Protein AF-A0AA88L165-F1 (afdb_monomer_lite)

Foldseek 3Di:
DPVVVVVVVVVVVVVVVVVVVVVVVVVVVCVVCVVVVVLVPDDPVSNVVVDDDDDDPDDVPVVVVVVVLVVVLVVLVVVLVCLVVPDDDPCVCLCVVCVPCPPVSVCCCVVPVCCVRCVVSVVSVVVSVVSVVVD

Radius of gyration: 25.11 Å; chains: 1; bounding box: 68×36×58 Å

Sequence (135 aa):
MCGTYLFILFLYREKITHNRYVDRRVKSKYESAKDGIELLSLPEEQLAKRLPTESSSLSPAAFQELMSVVREVQREREVLEKEFVSKTVDVKAVFTADEGNIDGILDLVYSKILDQAYGPLQARALENLAKQAKQ

Structure (mmCIF, N/CA/C/O backbone):
data_AF-A0AA88L165-F1
#
_entry.id   AF-A0AA88L165-F1
#
loop_
_atom_site.group_PDB
_atom_site.id
_atom_site.type_symbol
_atom_site.label_atom_id
_atom_site.label_alt_id
_atom_site.label_comp_id
_atom_site.label_asym_id
_atom_site.label_entity_id
_atom_site.label_seq_id
_atom_site.pdbx_PDB_ins_code
_atom_site.Cartn_x
_atom_site.Cartn_y
_atom_site.Cartn_z
_atom_site.occupancy
_atom_site.B_iso_or_equiv
_atom_site.auth_seq_id
_atom_site.auth_comp_id
_atom_site.auth_asym_id
_atom_site.auth_atom_id
_atom_site.pdbx_PDB_model_num
ATOM 1 N N . MET A 1 1 ? 36.690 25.150 -6.004 1.00 54.06 1 MET A N 1
ATOM 2 C CA . MET A 1 1 ? 35.983 24.035 -5.333 1.00 54.06 1 MET A CA 1
ATOM 3 C C . MET A 1 1 ? 34.826 24.553 -4.459 1.00 54.06 1 MET A C 1
ATOM 5 O O . MET A 1 1 ? 34.866 24.377 -3.253 1.00 54.06 1 MET A O 1
ATOM 9 N N . CYS A 1 2 ? 33.811 25.225 -5.030 1.00 60.91 2 CYS A N 1
ATOM 10 C CA . CYS A 1 2 ? 32.752 25.886 -4.230 1.00 60.91 2 CYS A CA 1
ATOM 11 C C . CYS A 1 2 ? 31.311 25.490 -4.637 1.00 60.91 2 CYS A C 1
ATOM 13 O O . CYS A 1 2 ? 30.455 25.332 -3.775 1.00 60.91 2 CYS A O 1
ATOM 15 N N . GLY A 1 3 ? 31.039 25.231 -5.925 1.00 71.75 3 GLY A N 1
ATOM 16 C CA . GLY A 1 3 ? 29.673 24.948 -6.405 1.00 71.75 3 GLY A CA 1
ATOM 17 C C . GLY A 1 3 ? 29.102 23.577 -6.016 1.00 71.75 3 GLY A C 1
ATOM 18 O O . GLY A 1 3 ? 27.936 23.482 -5.647 1.00 71.75 3 GLY A O 1
ATOM 19 N N . THR A 1 4 ? 29.916 22.517 -6.036 1.00 81.25 4 THR A N 1
ATOM 20 C CA . THR A 1 4 ? 29.458 21.149 -5.725 1.00 81.25 4 THR A CA 1
ATOM 21 C C . THR A 1 4 ? 29.106 20.971 -4.249 1.00 81.25 4 THR A C 1
ATOM 23 O O . THR A 1 4 ? 28.068 20.400 -3.930 1.00 81.25 4 THR A O 1
ATOM 26 N N . TYR A 1 5 ? 29.914 21.519 -3.338 1.00 84.19 5 TYR A N 1
ATOM 27 C CA . TYR A 1 5 ? 29.631 21.488 -1.900 1.00 84.19 5 TYR A CA 1
ATOM 28 C C . TYR A 1 5 ? 28.381 22.291 -1.534 1.00 84.19 5 TYR A C 1
ATOM 30 O O . TYR A 1 5 ? 27.583 21.838 -0.715 1.00 84.19 5 TYR A O 1
ATOM 38 N N . LEU A 1 6 ? 28.173 23.449 -2.169 1.00 86.94 6 LEU A N 1
ATOM 39 C CA . LEU A 1 6 ? 26.978 24.260 -1.946 1.00 86.94 6 LEU A CA 1
ATOM 40 C C . LEU A 1 6 ? 25.705 23.532 -2.411 1.00 86.94 6 LEU A C 1
ATOM 42 O O . LEU A 1 6 ? 24.699 23.544 -1.706 1.00 86.94 6 LEU A O 1
ATOM 46 N N . PHE A 1 7 ? 25.768 22.844 -3.556 1.00 90.19 7 PHE A N 1
ATOM 47 C CA . PHE A 1 7 ? 24.665 22.027 -4.064 1.00 90.19 7 PHE A CA 1
ATOM 48 C C . PHE A 1 7 ? 24.349 20.837 -3.147 1.00 90.19 7 PHE A C 1
ATOM 50 O O . PHE A 1 7 ? 23.188 20.595 -2.825 1.00 90.19 7 PHE A O 1
ATOM 57 N N . ILE A 1 8 ? 25.374 20.139 -2.648 1.00 90.19 8 ILE A N 1
ATOM 58 C CA . ILE A 1 8 ? 25.192 19.047 -1.681 1.00 90.19 8 ILE A CA 1
ATOM 59 C C . ILE A 1 8 ? 24.513 19.572 -0.408 1.00 90.19 8 ILE A C 1
ATOM 61 O O . ILE A 1 8 ? 23.524 18.997 0.041 1.00 90.19 8 ILE A O 1
ATOM 65 N N . LEU A 1 9 ? 24.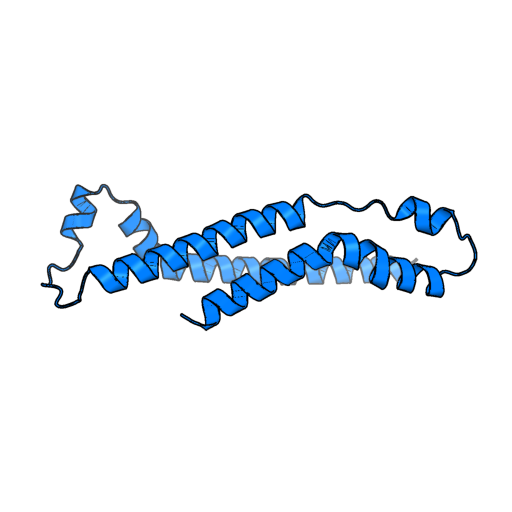981 20.693 0.150 1.00 91.50 9 LEU A N 1
ATOM 66 C CA . LEU A 1 9 ? 24.364 21.306 1.333 1.00 91.50 9 LEU A CA 1
ATOM 67 C C . LEU A 1 9 ? 22.901 21.706 1.092 1.00 91.50 9 LEU A C 1
ATOM 69 O O . LEU A 1 9 ? 22.070 21.538 1.988 1.00 91.50 9 LEU A O 1
ATOM 73 N N . PHE A 1 10 ? 22.571 22.193 -0.108 1.00 92.62 10 PHE A N 1
ATOM 74 C CA . PHE A 1 10 ? 21.195 22.495 -0.500 1.00 92.62 10 PHE A CA 1
ATOM 75 C C . PHE A 1 10 ? 20.313 21.237 -0.492 1.00 92.62 10 PHE A C 1
ATOM 77 O O . PHE A 1 10 ? 19.290 21.228 0.194 1.00 92.62 10 PHE A O 1
ATOM 84 N N . LEU A 1 11 ? 20.749 20.155 -1.146 1.00 93.75 11 LEU A N 1
ATOM 85 C CA . LEU A 1 11 ? 20.019 18.881 -1.171 1.00 93.75 11 LEU A CA 1
ATOM 86 C C . LEU A 1 11 ? 19.821 18.293 0.233 1.00 93.75 11 LEU A C 1
ATOM 88 O O . LEU A 1 11 ? 18.739 17.812 0.573 1.00 93.75 11 LEU A O 1
ATOM 92 N N . TYR A 1 12 ? 20.850 18.357 1.085 1.00 95.69 12 TYR A N 1
ATOM 93 C CA . TYR A 1 12 ? 20.737 17.907 2.475 1.00 95.69 12 TYR A CA 1
ATOM 94 C C . TYR A 1 12 ? 19.700 18.719 3.247 1.00 95.69 12 TYR A C 1
ATOM 96 O O . TYR A 1 12 ? 18.888 18.152 3.981 1.00 95.69 12 TYR A O 1
ATOM 104 N N . ARG A 1 13 ? 19.698 20.043 3.073 1.00 95.31 13 ARG A N 1
ATOM 105 C CA . ARG A 1 13 ? 18.721 20.916 3.722 1.00 95.31 13 ARG A CA 1
ATOM 106 C C . ARG A 1 13 ? 17.304 20.603 3.251 1.00 95.31 13 ARG A C 1
ATOM 108 O O . ARG A 1 13 ? 16.415 20.504 4.093 1.00 95.31 13 ARG A O 1
ATOM 115 N N . GLU A 1 14 ? 17.107 20.394 1.953 1.00 96.62 14 GLU A N 1
ATOM 116 C CA . GLU A 1 14 ? 15.814 20.023 1.376 1.00 96.62 14 GLU A CA 1
ATOM 117 C C . GLU A 1 14 ? 15.295 18.706 1.971 1.00 96.62 14 GLU A C 1
ATOM 119 O O . GLU A 1 14 ? 14.185 18.657 2.511 1.00 96.62 14 GLU A O 1
ATOM 124 N N . LYS A 1 15 ? 16.140 17.668 2.012 1.00 95.56 15 LYS A N 1
ATOM 125 C CA . LYS A 1 15 ? 15.792 16.374 2.618 1.00 95.56 15 LYS A CA 1
ATOM 126 C C . LYS A 1 15 ? 15.430 16.505 4.098 1.00 95.56 15 LYS A C 1
ATOM 128 O O . LYS A 1 15 ? 14.442 15.929 4.546 1.00 95.56 15 LYS A O 1
ATOM 133 N N . ILE A 1 16 ? 16.178 17.304 4.862 1.00 96.00 16 ILE A N 1
ATOM 134 C CA . ILE A 1 16 ? 15.869 17.568 6.276 1.00 96.00 16 ILE A CA 1
ATOM 135 C C . ILE A 1 16 ? 14.520 18.281 6.415 1.00 96.00 16 ILE A C 1
ATOM 137 O O . ILE A 1 16 ? 13.732 17.937 7.298 1.00 96.00 16 ILE A O 1
ATOM 141 N N . THR A 1 17 ? 14.232 19.271 5.566 1.00 96.44 17 THR A N 1
ATOM 142 C CA . THR A 1 17 ? 12.946 19.981 5.614 1.00 96.44 17 THR A CA 1
ATOM 143 C C . THR A 1 17 ? 11.773 19.075 5.261 1.00 96.44 17 THR A C 1
ATOM 145 O O . THR A 1 17 ? 10.761 19.110 5.963 1.00 96.44 17 THR A O 1
ATOM 148 N N . HIS A 1 18 ? 11.929 18.215 4.252 1.00 96.25 18 HIS A N 1
ATOM 149 C CA . HIS A 1 18 ? 10.929 17.220 3.887 1.00 96.25 18 HIS A CA 1
ATOM 150 C C . HIS A 1 18 ? 10.681 16.234 5.033 1.00 96.25 18 HIS A C 1
ATOM 152 O O . HIS A 1 18 ? 9.539 16.053 5.448 1.00 96.25 18 HIS A O 1
ATOM 158 N N . ASN A 1 19 ? 11.741 15.674 5.622 1.00 96.00 19 ASN A N 1
ATOM 159 C CA . ASN A 1 19 ? 11.617 14.737 6.739 1.00 96.00 19 ASN A CA 1
ATOM 160 C C . ASN A 1 19 ? 10.908 15.378 7.939 1.00 96.00 19 ASN A C 1
ATOM 162 O O . ASN A 1 19 ? 9.964 14.807 8.472 1.00 96.00 19 ASN A O 1
ATOM 166 N N . ARG A 1 20 ? 11.265 16.618 8.301 1.00 97.00 20 ARG A N 1
ATOM 167 C CA . ARG A 1 20 ? 10.576 17.359 9.373 1.00 97.00 20 ARG A CA 1
ATOM 168 C C . ARG A 1 20 ? 9.092 17.577 9.082 1.00 97.00 20 ARG A C 1
ATOM 170 O O . ARG A 1 20 ? 8.279 17.573 10.004 1.00 97.00 20 ARG A O 1
ATOM 177 N N . TYR A 1 21 ? 8.738 17.822 7.824 1.00 97.00 21 TYR A N 1
ATOM 178 C CA . TYR A 1 21 ? 7.345 17.956 7.410 1.00 97.00 21 TYR A CA 1
ATOM 179 C C . TYR A 1 21 ? 6.593 16.625 7.545 1.00 97.00 21 TYR A C 1
ATOM 181 O O . TYR A 1 21 ? 5.496 16.601 8.105 1.00 97.00 21 TYR A O 1
ATOM 189 N N . VAL A 1 22 ? 7.198 15.521 7.098 1.00 96.19 22 VAL A N 1
ATOM 190 C CA . VAL A 1 22 ? 6.635 14.170 7.235 1.00 96.19 22 VAL A CA 1
ATOM 191 C C . VAL A 1 22 ? 6.443 13.806 8.710 1.00 96.19 22 VAL A C 1
ATOM 193 O O . VAL A 1 22 ? 5.334 13.429 9.085 1.00 96.19 22 VAL A O 1
ATOM 196 N N . ASP A 1 23 ? 7.445 14.027 9.563 1.00 97.44 23 ASP A N 1
ATOM 197 C CA . ASP A 1 23 ? 7.369 13.745 11.004 1.00 97.44 23 ASP A CA 1
ATOM 198 C C . ASP A 1 23 ? 6.207 14.487 11.671 1.00 97.44 23 ASP A C 1
ATOM 200 O O . ASP A 1 23 ? 5.443 13.912 12.448 1.00 97.44 23 ASP A O 1
ATOM 204 N N . ARG A 1 24 ? 6.017 15.769 11.331 1.00 97.56 24 ARG A N 1
ATOM 205 C CA . ARG A 1 24 ? 4.891 16.561 11.846 1.00 97.56 24 ARG A CA 1
ATOM 206 C C . ARG A 1 24 ? 3.545 16.000 11.402 1.00 97.56 24 ARG A C 1
ATOM 208 O O . ARG A 1 24 ? 2.618 15.965 12.208 1.00 97.56 24 ARG A O 1
ATOM 215 N N . ARG A 1 25 ? 3.423 15.552 10.148 1.00 97.12 25 ARG A N 1
ATOM 216 C CA . ARG A 1 25 ? 2.182 14.938 9.645 1.00 97.12 25 ARG A CA 1
ATOM 217 C C . ARG A 1 25 ? 1.880 13.621 10.340 1.00 97.12 25 ARG A C 1
ATOM 219 O O . ARG A 1 25 ? 0.727 13.390 10.694 1.00 97.12 25 ARG A O 1
ATOM 226 N N . VAL A 1 26 ? 2.890 12.777 10.536 1.00 97.25 26 VAL A N 1
ATOM 227 C CA . VAL A 1 26 ? 2.738 11.503 11.249 1.00 97.25 26 VAL A CA 1
ATOM 228 C C . VAL A 1 26 ? 2.327 11.763 12.694 1.00 97.25 26 VAL A C 1
ATOM 230 O O . VAL A 1 26 ? 1.335 11.197 13.143 1.00 97.25 26 VAL A O 1
ATOM 233 N N . LYS A 1 27 ? 3.009 12.684 13.386 1.00 97.19 27 LYS A N 1
ATOM 234 C CA . LYS A 1 27 ? 2.674 13.076 14.759 1.00 97.19 27 LYS A CA 1
ATOM 235 C C . LYS A 1 27 ? 1.238 13.587 14.875 1.00 97.19 27 LYS A C 1
ATOM 237 O O . LYS A 1 27 ? 0.493 13.095 15.710 1.00 97.19 27 LYS A O 1
ATOM 242 N N . SER A 1 28 ? 0.833 14.512 14.006 1.00 97.00 28 SER A N 1
ATOM 243 C CA . SER A 1 28 ? -0.527 15.063 14.016 1.00 97.00 28 SER A CA 1
ATOM 244 C C . SER A 1 28 ? -1.591 13.990 13.760 1.00 97.00 28 SER A C 1
ATOM 246 O O . SER A 1 28 ? -2.596 13.953 14.466 1.00 97.00 28 SER A O 1
ATOM 248 N N . LYS A 1 29 ? -1.361 13.080 12.801 1.00 96.69 29 LYS A N 1
ATOM 249 C CA . LYS A 1 29 ? -2.274 11.954 12.552 1.00 96.69 29 LYS A CA 1
ATOM 250 C C . LYS A 1 29 ? -2.359 11.014 13.750 1.00 96.69 29 LYS A C 1
ATOM 252 O O . LYS A 1 29 ? -3.462 10.628 14.126 1.00 96.69 29 LYS A O 1
ATOM 257 N N . TYR A 1 30 ? -1.221 10.677 14.353 1.00 96.44 30 TYR A N 1
ATOM 258 C CA . TYR A 1 30 ? -1.176 9.843 15.549 1.00 96.44 30 TYR A CA 1
ATOM 259 C C . TYR A 1 30 ? -1.949 10.485 16.700 1.00 96.44 30 TYR A C 1
ATOM 261 O O . TYR A 1 30 ? -2.837 9.851 17.249 1.00 96.44 30 TYR A O 1
ATOM 269 N N . GLU A 1 31 ? -1.680 11.754 17.013 1.00 97.12 31 GLU A N 1
ATOM 270 C CA . GLU A 1 31 ? -2.367 12.476 18.088 1.00 97.12 31 GLU A CA 1
ATOM 271 C C . GLU A 1 31 ? -3.883 12.522 17.863 1.00 97.12 31 GLU A C 1
ATOM 273 O O . GLU A 1 31 ? -4.635 12.273 18.798 1.00 97.12 31 GLU A O 1
ATOM 278 N N . SER A 1 32 ? -4.340 12.742 16.624 1.00 96.62 32 SER A N 1
ATOM 279 C CA . SER A 1 32 ? -5.776 12.752 16.300 1.00 96.62 32 SER A CA 1
ATOM 280 C C . SER A 1 32 ? -6.464 11.386 16.409 1.00 96.62 32 SER A C 1
ATOM 282 O O . SER A 1 32 ? -7.672 11.327 16.612 1.00 96.62 32 SER A O 1
ATOM 284 N N . ALA A 1 33 ? -5.714 10.291 16.254 1.00 94.88 33 ALA A N 1
ATOM 285 C CA . ALA A 1 33 ? -6.240 8.925 16.277 1.00 94.88 33 ALA A CA 1
ATOM 286 C C . ALA A 1 33 ? -5.937 8.184 17.590 1.00 94.88 33 ALA A C 1
ATOM 288 O O . ALA A 1 33 ? -6.408 7.062 17.777 1.00 94.88 33 ALA A O 1
ATOM 289 N N . LYS A 1 34 ? -5.148 8.793 18.484 1.00 95.56 34 LYS A N 1
ATOM 290 C CA . LYS A 1 34 ? -4.576 8.162 19.676 1.00 95.56 34 LYS A CA 1
ATOM 291 C C . LYS A 1 34 ? -5.643 7.501 20.544 1.00 95.56 34 LYS A C 1
ATOM 293 O O . LYS A 1 34 ? -5.516 6.323 20.851 1.00 95.56 34 LYS A O 1
ATOM 298 N N . ASP A 1 35 ? -6.712 8.224 20.858 1.00 91.88 35 ASP A N 1
ATOM 299 C CA . ASP A 1 35 ? -7.782 7.725 21.729 1.00 91.88 35 ASP A CA 1
ATOM 300 C C . ASP A 1 35 ? -8.489 6.500 21.126 1.00 91.88 35 ASP A C 1
ATOM 302 O O . ASP A 1 35 ? -8.813 5.547 21.832 1.00 91.88 35 ASP A O 1
ATOM 306 N N . GLY A 1 36 ? -8.687 6.489 19.803 1.00 91.38 36 GLY A N 1
ATOM 307 C CA . GLY A 1 36 ? -9.255 5.343 19.093 1.00 91.38 36 GLY A CA 1
ATOM 308 C C . GLY A 1 36 ? -8.319 4.133 19.098 1.00 91.38 36 GLY A C 1
ATOM 309 O O . GLY A 1 36 ? -8.771 3.007 19.291 1.00 91.38 36 GLY A O 1
ATOM 310 N N . ILE A 1 37 ? -7.012 4.360 18.940 1.00 93.06 37 ILE A N 1
ATOM 311 C CA . ILE A 1 37 ? -5.993 3.304 19.025 1.00 93.06 37 ILE A CA 1
ATOM 312 C C . ILE A 1 37 ? -5.959 2.711 20.439 1.00 93.06 37 ILE A C 1
ATOM 314 O O . ILE A 1 37 ? -5.954 1.490 20.585 1.00 93.06 37 ILE A O 1
ATOM 318 N N . GLU A 1 38 ? -5.977 3.551 21.476 1.00 93.12 38 GLU A N 1
ATOM 319 C CA . GLU A 1 38 ? -6.009 3.103 22.873 1.00 93.12 38 GLU A CA 1
ATOM 320 C C . GLU A 1 38 ? -7.281 2.305 23.173 1.00 93.12 38 GLU A C 1
ATOM 322 O O . GLU A 1 38 ? -7.202 1.238 23.781 1.00 93.12 38 GLU A O 1
ATOM 327 N N . LEU A 1 39 ? -8.438 2.760 22.680 1.00 90.88 39 LEU A N 1
ATOM 328 C CA . LEU A 1 39 ? -9.709 2.050 22.822 1.00 90.88 39 LEU A CA 1
ATOM 329 C C . LEU A 1 39 ? -9.666 0.656 22.180 1.00 90.88 39 LEU A C 1
ATOM 331 O O . LEU A 1 39 ? -10.054 -0.319 22.819 1.00 90.88 39 LEU A O 1
ATOM 335 N N . LEU A 1 40 ? -9.172 0.552 20.942 1.00 91.25 40 LEU A N 1
ATOM 336 C CA . LEU A 1 40 ? -9.046 -0.719 20.214 1.00 91.25 40 LEU A CA 1
ATOM 337 C C . LEU A 1 40 ? -7.976 -1.652 20.799 1.00 91.25 40 LEU A C 1
ATOM 339 O O . LEU A 1 40 ? -7.951 -2.833 20.465 1.00 91.25 40 LEU A O 1
ATOM 343 N N . SER A 1 41 ? -7.104 -1.134 21.666 1.00 91.56 41 SER A N 1
ATOM 344 C CA . SER A 1 41 ? -6.075 -1.913 22.362 1.00 91.56 41 SER A CA 1
ATOM 345 C C . SER A 1 41 ? -6.566 -2.514 23.686 1.00 91.56 41 SER A C 1
ATOM 347 O O . SER A 1 41 ? -5.821 -3.245 24.339 1.00 91.56 41 SER A O 1
ATOM 349 N N . LEU A 1 42 ? -7.796 -2.205 24.116 1.00 91.88 42 LEU A N 1
ATOM 350 C CA . LEU A 1 42 ? -8.381 -2.768 25.332 1.00 91.88 42 LEU A CA 1
ATOM 351 C C . LEU A 1 42 ? -8.767 -4.250 25.153 1.00 91.88 42 LEU A C 1
ATOM 353 O O . LEU A 1 42 ? -9.092 -4.676 24.044 1.00 91.88 42 LEU A O 1
ATOM 357 N N . PRO A 1 43 ? -8.822 -5.037 26.247 1.00 92.19 43 PRO A N 1
ATOM 358 C CA . PRO A 1 43 ? -9.399 -6.380 26.218 1.00 92.19 43 PRO A CA 1
ATOM 359 C C . PRO A 1 43 ? -10.861 -6.367 25.748 1.00 92.19 43 PRO A C 1
ATOM 361 O O . PRO A 1 43 ? -11.606 -5.434 26.061 1.00 92.19 43 PRO A O 1
ATOM 364 N N . GLU A 1 44 ? -11.296 -7.434 25.073 1.00 88.19 44 GLU A N 1
ATOM 365 C CA . GLU A 1 44 ? -12.631 -7.548 24.458 1.00 88.19 44 GLU A CA 1
ATOM 366 C C . GLU A 1 44 ? -13.776 -7.229 25.436 1.00 88.19 44 GLU A C 1
ATOM 368 O O . GLU A 1 44 ? -14.690 -6.471 25.110 1.00 88.19 44 GLU A O 1
ATOM 373 N N . GLU A 1 45 ? -13.677 -7.702 26.682 1.00 88.44 45 GLU A N 1
ATOM 374 C CA . GLU A 1 45 ? -14.662 -7.437 27.739 1.00 88.44 45 GLU A CA 1
ATOM 375 C C . GLU A 1 45 ? -14.814 -5.946 28.083 1.00 88.44 45 GLU A C 1
ATOM 377 O O . GLU A 1 45 ? -15.890 -5.490 28.476 1.00 88.44 45 GLU A O 1
ATOM 382 N N . GLN A 1 46 ? -13.728 -5.175 27.986 1.00 87.50 46 GLN A N 1
ATOM 383 C CA . GLN A 1 46 ? -13.722 -3.739 28.267 1.00 87.50 46 GLN A CA 1
ATOM 384 C C . GLN A 1 46 ? -14.162 -2.933 27.045 1.00 87.50 46 GLN A C 1
ATOM 386 O O . GLN A 1 46 ? -14.847 -1.920 27.198 1.00 87.50 46 GLN A O 1
ATOM 391 N N . LEU A 1 47 ? -13.818 -3.405 25.845 1.00 87.38 47 LEU A N 1
ATOM 392 C CA . LEU A 1 47 ? -14.253 -2.819 24.583 1.00 87.38 47 LEU A CA 1
ATOM 393 C C . LEU A 1 47 ? -15.771 -2.946 24.404 1.00 87.38 47 LEU A C 1
ATOM 395 O O . LEU A 1 47 ? -16.433 -1.957 24.095 1.00 87.38 47 LEU A O 1
ATOM 399 N N . ALA A 1 48 ? -16.343 -4.121 24.685 1.00 83.44 48 ALA A N 1
ATOM 400 C CA . ALA A 1 48 ? -17.782 -4.368 24.575 1.00 83.44 48 ALA A CA 1
ATOM 401 C C . ALA A 1 48 ? -18.615 -3.402 25.438 1.00 83.44 48 ALA A C 1
ATOM 403 O O . ALA A 1 48 ? -19.663 -2.930 25.010 1.00 83.44 48 ALA A O 1
ATOM 404 N N . LYS A 1 49 ? -18.110 -3.033 26.624 1.00 85.50 49 LYS A N 1
ATOM 405 C CA . LYS A 1 49 ? -18.753 -2.061 27.531 1.00 85.50 49 LYS A CA 1
ATOM 406 C C . LYS A 1 49 ? -18.715 -0.618 27.019 1.00 85.50 49 LYS A C 1
ATOM 408 O O . LYS A 1 49 ? -19.440 0.227 27.536 1.00 85.50 49 LYS A O 1
ATOM 413 N N . ARG A 1 50 ? -17.839 -0.314 26.059 1.00 81.88 50 ARG A N 1
ATOM 414 C CA . ARG A 1 50 ? -17.674 1.016 25.454 1.00 81.88 50 ARG A CA 1
ATOM 415 C C . ARG A 1 50 ? -18.489 1.181 24.170 1.00 81.88 50 ARG A C 1
ATOM 417 O O . ARG A 1 50 ? -18.593 2.303 23.681 1.00 81.88 50 ARG A O 1
ATOM 424 N N . LEU A 1 51 ? -19.046 0.097 23.625 1.00 81.44 51 LEU A N 1
ATOM 425 C CA . LEU A 1 51 ? -19.852 0.141 22.410 1.00 81.44 51 LEU A CA 1
ATOM 426 C C . LEU A 1 51 ? -21.291 0.583 22.724 1.00 81.44 51 LEU A C 1
ATOM 428 O O . LEU A 1 51 ? -21.906 0.057 23.656 1.00 81.44 51 LEU A O 1
ATOM 432 N N . PRO A 1 52 ? -21.862 1.523 21.951 1.00 81.06 52 PRO A N 1
ATOM 433 C CA . PRO A 1 52 ? -23.274 1.854 22.066 1.00 81.06 52 PRO A CA 1
ATOM 434 C C . PRO A 1 52 ? -24.119 0.648 21.639 1.00 81.06 52 PRO A C 1
ATOM 436 O O . PRO A 1 52 ? -23.865 0.023 20.610 1.00 81.06 52 PRO A O 1
ATOM 439 N N . THR A 1 53 ? -25.125 0.309 22.443 1.00 74.69 53 THR A N 1
ATOM 440 C CA . THR A 1 53 ? -26.069 -0.765 22.122 1.00 74.69 53 THR A CA 1
ATOM 441 C C . THR A 1 53 ? -27.254 -0.161 21.381 1.00 74.69 53 THR A C 1
ATOM 443 O O . THR A 1 53 ? -28.179 0.345 22.008 1.00 74.69 53 THR A O 1
ATOM 446 N N . GLU A 1 54 ? -27.223 -0.197 20.050 1.00 74.12 54 GLU A N 1
ATOM 447 C CA . GLU A 1 54 ? -28.376 0.146 19.214 1.00 74.12 54 GLU A CA 1
ATOM 448 C C . GLU A 1 54 ? -28.795 -1.051 18.359 1.00 74.12 54 GLU A C 1
ATOM 450 O O . GLU A 1 54 ? -27.962 -1.823 17.880 1.00 74.12 54 GLU A O 1
ATOM 455 N N . SER A 1 55 ? -30.103 -1.223 18.171 1.00 66.12 55 SER A N 1
ATOM 456 C CA . SER A 1 55 ? -30.649 -2.251 17.287 1.00 66.12 55 SER A CA 1
ATOM 457 C C . SER A 1 55 ? -30.428 -1.846 15.829 1.00 66.12 55 SER A C 1
ATOM 459 O O . SER A 1 55 ? -31.004 -0.860 15.367 1.00 66.12 55 SER A O 1
ATOM 461 N N . SER A 1 56 ? -29.616 -2.604 15.094 1.00 65.94 56 SER A N 1
ATOM 462 C CA . SER A 1 56 ? -29.387 -2.366 13.670 1.00 65.94 56 SER A CA 1
ATOM 463 C C . SER A 1 56 ? -30.581 -2.838 12.829 1.00 65.94 56 SER A C 1
ATOM 465 O O . SER A 1 56 ? -31.102 -3.936 13.008 1.00 65.94 56 SER A O 1
ATOM 467 N N . SER A 1 57 ? -31.017 -2.000 11.886 1.00 64.31 57 SER A N 1
ATOM 468 C CA . SER A 1 57 ? -32.117 -2.279 10.947 1.00 64.31 57 SER A CA 1
ATOM 469 C C . SER A 1 57 ? -31.636 -2.699 9.549 1.00 64.31 57 SER A C 1
ATOM 471 O O . SER A 1 57 ? -32.431 -2.789 8.613 1.00 64.31 57 SER A O 1
ATOM 473 N N . LEU A 1 58 ? -30.333 -2.941 9.377 1.00 64.56 58 LEU A N 1
ATOM 474 C CA . LEU A 1 58 ? -29.722 -3.220 8.076 1.00 64.56 58 LEU A CA 1
ATOM 475 C C . LEU A 1 58 ? -29.743 -4.714 7.733 1.00 64.56 58 LEU A C 1
ATOM 477 O O . LEU A 1 58 ? -29.460 -5.561 8.576 1.00 64.56 58 LEU A O 1
ATOM 481 N N . SER A 1 59 ? -30.015 -5.017 6.458 1.00 66.81 59 SER A N 1
ATOM 482 C CA . SER A 1 59 ? -29.905 -6.362 5.878 1.00 66.81 59 SER A CA 1
ATOM 483 C C . SER A 1 59 ? -28.457 -6.877 5.980 1.00 66.81 59 SER A C 1
ATOM 485 O O . SER A 1 59 ? -27.573 -6.330 5.313 1.00 66.81 59 SER A O 1
ATOM 487 N N . PRO A 1 60 ? -28.181 -7.933 6.769 1.00 75.56 60 PRO A N 1
ATOM 488 C CA . PRO A 1 60 ? -26.817 -8.421 6.991 1.00 75.56 60 PRO A CA 1
ATOM 489 C C . PRO A 1 60 ? -26.168 -9.013 5.733 1.00 75.56 60 PRO A C 1
ATOM 491 O O . PRO A 1 60 ? -24.948 -8.980 5.596 1.00 75.56 60 PRO A O 1
ATOM 494 N N . ALA A 1 61 ? -26.974 -9.554 4.813 1.00 77.56 61 ALA A N 1
ATOM 495 C CA . ALA A 1 61 ? -26.487 -10.333 3.675 1.00 77.56 61 ALA A CA 1
ATOM 496 C C . ALA A 1 61 ? -25.765 -9.467 2.629 1.00 77.56 61 ALA A C 1
ATOM 498 O O . ALA A 1 61 ? -24.628 -9.763 2.269 1.00 77.56 61 ALA A O 1
ATOM 499 N N . ALA A 1 62 ? -26.376 -8.352 2.211 1.00 75.12 62 ALA A N 1
ATOM 500 C CA . ALA A 1 62 ? -25.776 -7.439 1.232 1.00 75.12 62 ALA A CA 1
ATOM 501 C C . ALA A 1 62 ? -24.482 -6.791 1.761 1.00 75.12 62 ALA A C 1
ATOM 503 O O . ALA A 1 62 ? -23.525 -6.586 1.019 1.00 75.12 62 ALA A O 1
ATOM 504 N N . PHE A 1 63 ? -24.421 -6.516 3.069 1.00 80.06 63 PHE A N 1
ATOM 505 C CA . PHE A 1 63 ? -23.220 -5.979 3.705 1.00 80.06 63 PHE A CA 1
ATOM 506 C C . PHE A 1 63 ? -22.085 -7.010 3.767 1.00 80.06 63 PHE A C 1
ATOM 508 O O . PHE A 1 63 ? -20.931 -6.681 3.500 1.00 80.06 63 PHE A O 1
ATOM 515 N N . GLN A 1 64 ? -22.394 -8.270 4.087 1.00 83.62 64 GLN A N 1
ATOM 516 C CA . GLN A 1 64 ? -21.398 -9.344 4.105 1.00 83.62 64 GLN A CA 1
ATOM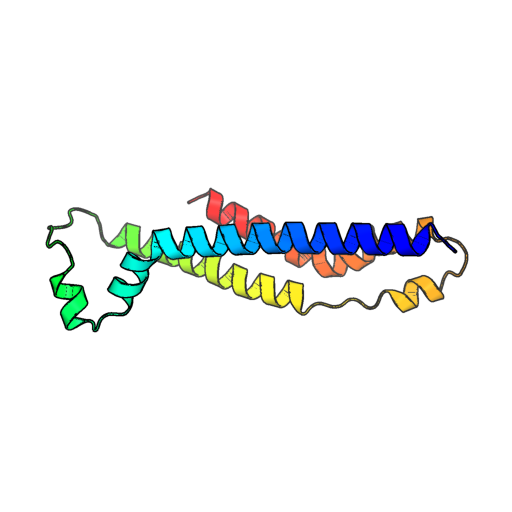 517 C C . GLN A 1 64 ? -20.809 -9.608 2.718 1.00 83.62 64 GLN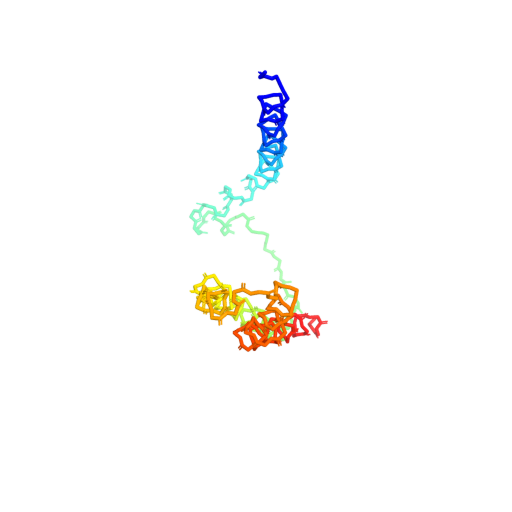 A C 1
ATOM 519 O O . GLN A 1 64 ? -19.594 -9.789 2.602 1.00 83.62 64 GLN A O 1
ATOM 524 N N . GLU A 1 65 ? -21.647 -9.582 1.682 1.00 84.44 65 GLU A N 1
ATOM 525 C CA . GLU A 1 65 ? -21.221 -9.719 0.290 1.00 84.44 65 GLU A CA 1
ATOM 526 C C . GLU A 1 65 ? -20.322 -8.551 -0.135 1.00 84.44 65 GLU A C 1
ATOM 528 O O . GLU A 1 65 ? -19.209 -8.770 -0.614 1.00 84.44 65 GLU A O 1
ATOM 533 N N . LEU A 1 66 ? -20.719 -7.307 0.149 1.00 84.31 66 LEU A N 1
ATOM 534 C CA . LEU A 1 66 ? -19.897 -6.136 -0.159 1.00 84.31 66 LEU A CA 1
ATOM 535 C C . LEU A 1 66 ? -18.538 -6.183 0.561 1.00 84.31 66 LEU A C 1
ATOM 537 O O . LEU A 1 66 ? -17.489 -5.981 -0.055 1.00 84.31 66 LEU A O 1
ATOM 541 N N . MET A 1 67 ? -18.534 -6.526 1.852 1.00 87.12 67 MET A N 1
ATOM 542 C CA . MET A 1 67 ? -17.307 -6.666 2.643 1.00 87.12 67 MET A CA 1
ATOM 543 C C . MET A 1 67 ? -16.420 -7.825 2.168 1.00 87.12 67 MET A C 1
ATOM 545 O O . MET A 1 67 ? -15.200 -7.765 2.327 1.00 87.12 67 MET A O 1
ATOM 549 N N . SER A 1 68 ? -17.000 -8.880 1.587 1.00 87.62 68 SER A N 1
ATOM 550 C CA . SER A 1 68 ? -16.250 -9.956 0.931 1.00 87.62 68 SER A CA 1
ATOM 551 C C . SER A 1 68 ? -15.451 -9.418 -0.251 1.00 87.62 68 SER A C 1
ATOM 553 O O . SER A 1 68 ? -14.236 -9.615 -0.308 1.00 87.62 68 SER A O 1
ATOM 555 N N . VAL A 1 69 ? -16.111 -8.665 -1.132 1.00 87.94 69 VAL A N 1
ATOM 556 C CA . VAL A 1 69 ? -15.474 -8.091 -2.322 1.00 87.94 69 VAL A CA 1
ATOM 557 C C . VAL A 1 69 ? -14.399 -7.068 -1.936 1.00 87.94 69 VAL A C 1
ATOM 559 O O . VAL A 1 69 ? -13.306 -7.089 -2.497 1.00 87.94 69 VAL A O 1
ATOM 562 N N . VAL A 1 70 ? -14.631 -6.229 -0.916 1.00 90.56 70 VAL A N 1
ATOM 563 C CA . VAL A 1 70 ? -13.605 -5.288 -0.414 1.00 90.56 70 VAL A CA 1
ATOM 564 C C . VAL A 1 70 ? -12.350 -6.026 0.068 1.00 90.56 70 VAL A C 1
ATOM 566 O O . VAL A 1 70 ? -11.231 -5.632 -0.266 1.00 90.56 70 VAL A O 1
ATOM 569 N N . ARG A 1 71 ? -12.511 -7.119 0.827 1.00 91.94 71 ARG A N 1
ATOM 570 C CA . ARG A 1 71 ? -11.376 -7.929 1.302 1.00 91.94 71 ARG A CA 1
ATOM 571 C C . ARG A 1 71 ? -10.628 -8.608 0.160 1.00 91.94 71 ARG A C 1
ATOM 573 O O . ARG A 1 71 ? -9.409 -8.738 0.226 1.00 91.94 71 ARG A O 1
ATOM 580 N N . GLU A 1 72 ? -11.337 -9.043 -0.876 1.00 92.50 72 GLU A N 1
ATOM 581 C CA . GLU A 1 72 ? -10.720 -9.607 -2.076 1.00 92.50 72 GLU A CA 1
ATOM 582 C C . GLU A 1 72 ? -9.861 -8.566 -2.803 1.00 92.50 72 GLU A C 1
ATOM 584 O O . GLU A 1 72 ? -8.692 -8.832 -3.084 1.00 92.50 72 GLU A O 1
ATOM 589 N N . VAL A 1 73 ? -10.393 -7.356 -3.009 1.00 92.31 73 VAL A N 1
ATOM 590 C CA . VAL A 1 73 ? -9.664 -6.235 -3.623 1.00 92.31 73 VAL A CA 1
ATOM 591 C C . VAL A 1 73 ? -8.406 -5.886 -2.823 1.00 92.31 73 VAL A C 1
ATOM 593 O O . VAL A 1 73 ? -7.345 -5.691 -3.417 1.00 92.31 73 VAL A O 1
ATOM 596 N N . GLN A 1 74 ? -8.497 -5.835 -1.489 1.00 93.00 74 GLN A N 1
ATOM 597 C CA . GLN A 1 74 ? -7.350 -5.574 -0.610 1.00 93.00 74 GLN A CA 1
ATOM 598 C C . GLN A 1 74 ? -6.282 -6.668 -0.714 1.00 93.00 74 GLN A C 1
ATOM 600 O O . GLN A 1 74 ? -5.105 -6.361 -0.887 1.00 93.00 74 GLN A O 1
ATOM 605 N N . ARG A 1 75 ? -6.688 -7.942 -0.683 1.00 94.31 75 ARG A N 1
ATOM 606 C CA . ARG A 1 75 ? -5.762 -9.073 -0.819 1.00 94.31 75 ARG A CA 1
ATOM 607 C C . ARG A 1 75 ? -5.051 -9.060 -2.172 1.00 94.31 75 ARG A C 1
ATOM 609 O O . ARG A 1 75 ? -3.848 -9.294 -2.235 1.00 94.31 75 ARG A O 1
ATOM 616 N N . GLU A 1 76 ? -5.779 -8.775 -3.249 1.00 93.38 76 GLU A N 1
ATOM 617 C CA . GLU A 1 76 ? -5.202 -8.659 -4.591 1.00 93.38 76 GLU A 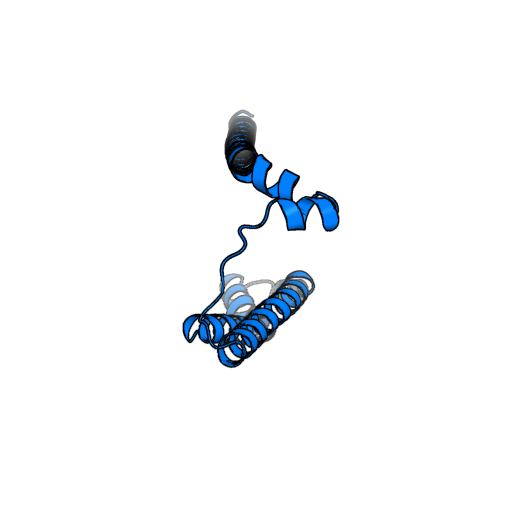CA 1
ATOM 618 C C . GLU A 1 76 ? -4.161 -7.529 -4.656 1.00 93.38 76 GLU A C 1
ATOM 620 O O . GLU A 1 76 ? -3.108 -7.711 -5.266 1.00 93.38 76 GLU A O 1
ATOM 625 N N . ARG A 1 77 ? -4.386 -6.403 -3.964 1.00 94.88 77 ARG A N 1
ATOM 626 C CA . ARG A 1 77 ? -3.397 -5.314 -3.874 1.00 94.88 77 ARG A CA 1
ATOM 627 C C . ARG A 1 77 ? -2.121 -5.713 -3.161 1.00 94.88 77 ARG A C 1
ATOM 629 O O . ARG A 1 77 ? -1.049 -5.404 -3.664 1.00 94.88 77 ARG A O 1
ATOM 636 N N . GLU A 1 78 ? -2.219 -6.405 -2.032 1.00 94.38 78 GLU A N 1
ATOM 637 C CA . GLU A 1 78 ? -1.032 -6.868 -1.304 1.00 94.38 78 GLU A CA 1
ATOM 638 C C . GLU A 1 78 ? -0.183 -7.821 -2.154 1.00 94.38 78 GLU A C 1
ATOM 640 O O . GLU A 1 78 ? 1.047 -7.787 -2.107 1.00 94.38 78 GLU A O 1
ATOM 645 N N . VAL A 1 79 ? -0.838 -8.677 -2.942 1.00 95.75 79 VAL A N 1
ATOM 646 C CA . VAL A 1 79 ? -0.162 -9.578 -3.881 1.00 95.75 79 VAL A CA 1
ATOM 647 C C . VAL A 1 79 ? 0.495 -8.782 -5.010 1.00 95.75 79 VAL A C 1
ATOM 649 O O . VAL A 1 79 ? 1.683 -8.971 -5.265 1.00 95.75 79 VAL A O 1
ATOM 652 N N . LEU A 1 80 ? -0.230 -7.849 -5.636 1.00 94.75 80 LEU A N 1
ATOM 653 C CA . LEU A 1 80 ? 0.310 -6.992 -6.694 1.00 94.75 80 LEU A CA 1
ATOM 654 C C . LEU A 1 80 ? 1.496 -6.154 -6.212 1.00 94.75 80 LEU A C 1
ATOM 656 O O . LEU A 1 80 ? 2.498 -6.077 -6.914 1.00 94.75 80 LEU A O 1
ATOM 660 N N . GLU A 1 81 ? 1.424 -5.559 -5.021 1.00 94.94 81 GLU A N 1
ATOM 661 C CA . GLU A 1 81 ? 2.523 -4.778 -4.446 1.00 94.94 81 GLU A CA 1
ATOM 662 C C . GLU A 1 81 ? 3.777 -5.641 -4.261 1.00 94.94 81 GLU A C 1
ATOM 664 O O . GLU A 1 81 ? 4.866 -5.251 -4.682 1.00 94.94 81 GLU A O 1
ATOM 669 N N . LYS A 1 82 ? 3.626 -6.855 -3.717 1.00 94.56 82 LYS A N 1
ATOM 670 C CA . LYS A 1 82 ? 4.739 -7.808 -3.589 1.00 94.56 82 LYS A CA 1
ATOM 671 C C . LYS A 1 82 ? 5.323 -8.190 -4.947 1.00 94.56 82 LYS A C 1
ATOM 673 O O . LYS A 1 82 ? 6.545 -8.250 -5.085 1.00 94.56 82 LYS A O 1
ATOM 678 N N . GLU A 1 83 ? 4.479 -8.439 -5.946 1.00 93.94 83 GLU A N 1
ATOM 679 C CA . GLU A 1 83 ? 4.914 -8.751 -7.312 1.00 93.94 83 GLU A CA 1
ATOM 680 C C . GLU A 1 83 ? 5.654 -7.564 -7.953 1.00 93.94 83 GLU A C 1
ATOM 682 O O . GLU A 1 83 ? 6.715 -7.758 -8.542 1.00 93.94 83 GLU A O 1
ATOM 687 N N . PHE A 1 84 ? 5.167 -6.331 -7.785 1.00 93.12 84 PHE A N 1
ATOM 688 C CA . PHE A 1 84 ? 5.828 -5.124 -8.292 1.00 93.12 84 PHE A CA 1
ATOM 689 C C . PHE A 1 84 ? 7.190 -4.884 -7.63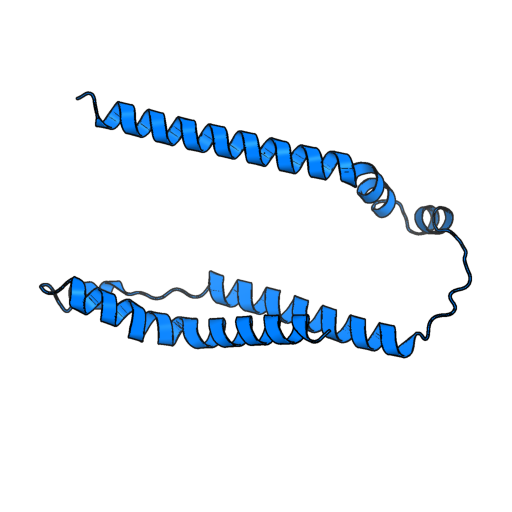8 1.00 93.12 84 PHE A C 1
ATOM 691 O O . PHE A 1 84 ? 8.153 -4.581 -8.337 1.00 93.12 84 PHE A O 1
ATOM 698 N N . VAL A 1 85 ? 7.276 -5.029 -6.313 1.00 93.25 85 VAL A N 1
ATOM 699 C CA . VAL A 1 85 ? 8.506 -4.768 -5.551 1.00 93.25 85 VAL A CA 1
ATOM 700 C C . VAL A 1 85 ? 9.564 -5.848 -5.782 1.00 93.25 85 VAL A C 1
ATOM 702 O O . VAL A 1 85 ? 10.751 -5.540 -5.838 1.00 93.25 85 VAL A O 1
ATOM 705 N N . SER A 1 86 ? 9.161 -7.114 -5.914 1.00 91.81 86 SER A N 1
ATOM 706 C CA . SER A 1 86 ? 10.108 -8.222 -6.106 1.00 91.81 86 SER A CA 1
ATOM 707 C C . SER A 1 86 ? 10.592 -8.369 -7.547 1.00 91.81 86 SER A C 1
ATOM 709 O O . SER A 1 86 ? 11.674 -8.916 -7.782 1.00 91.81 86 SER A O 1
ATOM 711 N N . LYS A 1 87 ? 9.821 -7.888 -8.528 1.00 91.31 87 LYS A N 1
ATOM 712 C CA . LYS A 1 87 ? 10.185 -8.015 -9.937 1.00 91.31 87 LYS A CA 1
ATOM 713 C C . LYS A 1 87 ? 11.349 -7.091 -10.267 1.00 91.31 87 LYS A C 1
ATOM 715 O O . LYS A 1 87 ? 11.234 -5.872 -10.192 1.00 91.31 87 LYS A O 1
ATOM 720 N N . THR A 1 88 ? 12.457 -7.697 -10.681 1.00 88.75 88 THR A N 1
ATOM 721 C CA . THR A 1 88 ? 13.656 -7.005 -11.162 1.00 88.75 88 THR A CA 1
ATOM 722 C C . THR A 1 88 ? 13.909 -7.402 -12.609 1.00 88.75 88 THR A C 1
ATOM 724 O O . THR A 1 88 ? 13.785 -8.575 -12.961 1.00 88.75 88 THR A O 1
ATOM 727 N N . VAL A 1 89 ? 14.278 -6.434 -13.442 1.00 86.31 89 VAL A N 1
ATOM 728 C CA . VAL A 1 89 ? 14.661 -6.660 -14.837 1.00 86.31 89 VAL A CA 1
ATOM 729 C C . VAL A 1 89 ? 16.102 -6.202 -15.008 1.00 86.31 89 VAL A C 1
ATOM 731 O O . VAL A 1 89 ? 16.408 -5.032 -14.783 1.00 86.31 89 VAL A O 1
ATOM 734 N N . ASP A 1 90 ? 16.986 -7.112 -15.412 1.00 84.44 90 ASP A N 1
ATOM 735 C CA . ASP A 1 90 ? 18.342 -6.734 -15.800 1.00 84.44 90 ASP A CA 1
ATOM 736 C C . ASP A 1 90 ? 18.336 -6.189 -17.232 1.00 84.44 90 ASP A C 1
ATOM 738 O O . ASP A 1 90 ? 18.199 -6.928 -18.205 1.00 84.44 90 ASP A O 1
ATOM 742 N N . VAL A 1 91 ? 18.464 -4.870 -17.352 1.00 84.25 91 VAL A N 1
ATOM 743 C CA . VAL A 1 91 ? 18.551 -4.168 -18.641 1.00 84.25 91 VAL A CA 1
ATOM 744 C C . VAL A 1 91 ? 19.997 -3.917 -19.067 1.00 84.25 91 VAL A C 1
ATOM 746 O O . VAL A 1 91 ? 20.234 -3.408 -20.161 1.00 84.25 91 VAL A O 1
ATOM 749 N N . LYS A 1 92 ? 20.988 -4.280 -18.242 1.00 82.12 92 LYS A N 1
ATOM 750 C CA . LYS A 1 92 ? 22.399 -3.964 -18.493 1.00 82.12 92 LYS A CA 1
ATOM 751 C C . LYS A 1 92 ? 22.902 -4.602 -19.782 1.00 82.12 92 LYS A C 1
ATOM 753 O O . LYS A 1 92 ? 23.576 -3.932 -20.556 1.00 82.12 92 LYS A O 1
ATOM 758 N N . ALA A 1 93 ? 22.513 -5.853 -20.032 1.00 77.75 93 ALA A N 1
ATOM 759 C CA . ALA A 1 93 ? 22.867 -6.584 -21.247 1.00 77.75 93 ALA A CA 1
ATOM 760 C C . ALA A 1 93 ? 22.422 -5.856 -22.528 1.00 77.75 93 ALA A C 1
ATOM 762 O O . ALA A 1 93 ? 23.101 -5.933 -23.548 1.00 77.75 93 ALA A O 1
ATOM 763 N N . VAL A 1 94 ? 21.311 -5.118 -22.461 1.00 75.56 94 VAL A N 1
ATOM 764 C CA . VAL A 1 94 ? 20.738 -4.379 -23.594 1.00 75.56 94 VAL A CA 1
ATOM 765 C C . VAL A 1 94 ? 21.517 -3.099 -23.861 1.00 75.56 94 VAL A C 1
ATOM 767 O O . VAL A 1 94 ? 21.820 -2.803 -25.009 1.00 75.56 94 VAL A O 1
ATOM 770 N N . PHE A 1 95 ? 21.931 -2.393 -22.809 1.00 74.56 95 PHE A N 1
ATOM 771 C CA . PHE A 1 95 ? 22.794 -1.218 -22.947 1.00 74.56 95 PHE A CA 1
ATOM 772 C C . PHE A 1 95 ? 24.217 -1.564 -23.402 1.00 74.56 95 PHE A C 1
ATOM 774 O O . PHE A 1 95 ? 24.851 -0.756 -24.070 1.00 74.56 95 PHE A O 1
ATOM 781 N N . THR A 1 96 ? 24.734 -2.747 -23.055 1.00 73.38 96 THR A N 1
ATOM 782 C CA . THR A 1 96 ? 26.080 -3.182 -23.472 1.00 73.38 96 THR A CA 1
ATOM 783 C C . THR A 1 96 ? 26.126 -3.792 -24.869 1.00 73.38 96 THR A C 1
ATOM 785 O O . THR A 1 96 ? 27.200 -3.881 -25.448 1.00 73.38 96 THR A O 1
ATOM 788 N N . ALA A 1 97 ? 24.995 -4.262 -25.400 1.00 70.31 97 ALA A N 1
ATOM 789 C CA . ALA A 1 97 ? 24.947 -4.896 -26.718 1.00 70.31 97 ALA A CA 1
ATOM 790 C C . ALA A 1 97 ? 24.934 -3.886 -27.877 1.00 70.31 97 ALA A C 1
ATOM 792 O O . ALA A 1 97 ? 25.186 -4.275 -29.014 1.00 70.31 97 ALA A O 1
ATOM 793 N N . ASP A 1 98 ? 24.640 -2.615 -27.600 1.00 63.56 98 ASP A N 1
ATOM 794 C CA . ASP A 1 98 ? 24.372 -1.602 -28.620 1.00 63.56 98 ASP A CA 1
ATOM 795 C C . ASP A 1 98 ? 25.120 -0.296 -28.264 1.00 63.56 98 ASP A C 1
ATOM 797 O O . ASP A 1 98 ? 24.540 0.726 -27.911 1.00 63.56 98 ASP A O 1
ATOM 801 N N . GLU A 1 99 ? 26.460 -0.343 -28.274 1.00 58.66 99 GLU A N 1
ATOM 802 C CA . GLU A 1 99 ? 27.395 0.696 -27.777 1.00 58.66 99 GLU A CA 1
ATOM 803 C C . GLU A 1 99 ? 27.383 2.054 -28.538 1.00 58.66 99 GLU A C 1
ATOM 805 O O . GLU A 1 99 ? 28.382 2.774 -28.542 1.00 58.66 99 GLU A O 1
ATOM 810 N N . GLY A 1 100 ? 26.286 2.459 -29.191 1.00 61.50 100 GLY A N 1
ATOM 811 C CA . GLY A 1 100 ? 26.285 3.665 -30.034 1.00 61.50 100 GLY A CA 1
ATOM 812 C C . GLY A 1 100 ? 24.978 4.444 -30.194 1.00 61.50 100 GLY A C 1
ATOM 813 O O . GLY A 1 100 ? 25.038 5.568 -30.689 1.00 61.50 100 GLY A O 1
ATOM 814 N N . ASN A 1 101 ? 23.816 3.921 -29.783 1.00 69.38 101 ASN A N 1
ATOM 815 C CA . ASN A 1 101 ? 22.528 4.608 -29.976 1.00 69.38 101 ASN A CA 1
ATOM 816 C C . ASN A 1 101 ? 21.668 4.619 -28.703 1.00 69.38 101 ASN A C 1
ATOM 818 O O . ASN A 1 101 ? 20.712 3.862 -28.560 1.00 69.38 101 ASN A O 1
ATOM 822 N N . ILE A 1 102 ? 22.014 5.510 -27.773 1.00 67.62 102 ILE A N 1
ATOM 823 C CA . ILE A 1 102 ? 21.370 5.617 -26.455 1.00 67.62 102 ILE A CA 1
ATOM 824 C C . ILE A 1 102 ? 19.864 5.910 -26.570 1.00 67.62 102 ILE A C 1
ATOM 826 O O . ILE A 1 102 ? 19.078 5.321 -25.829 1.00 67.62 102 ILE A O 1
ATOM 830 N N . ASP A 1 103 ? 19.454 6.763 -27.513 1.00 68.62 103 ASP A N 1
ATOM 831 C CA . ASP A 1 103 ? 18.047 7.157 -27.666 1.00 68.62 103 ASP A CA 1
ATOM 832 C C . ASP A 1 103 ? 17.184 5.991 -28.176 1.00 68.62 103 ASP A C 1
ATOM 834 O O . ASP A 1 103 ? 16.123 5.713 -27.617 1.00 68.62 103 ASP A O 1
ATOM 838 N N . GLY A 1 104 ? 17.671 5.229 -29.164 1.00 70.19 104 GLY A N 1
ATOM 839 C CA . GLY A 1 104 ? 16.972 4.034 -29.657 1.00 70.19 104 GLY A CA 1
ATOM 840 C C . GLY A 1 104 ? 16.878 2.906 -28.621 1.00 70.19 104 GLY A C 1
ATOM 841 O O . GLY A 1 104 ? 15.891 2.167 -28.587 1.00 70.19 104 GLY A O 1
ATOM 842 N N . ILE A 1 105 ? 17.875 2.792 -27.740 1.00 75.19 105 ILE A N 1
ATOM 843 C CA . ILE A 1 105 ? 17.900 1.792 -26.663 1.00 75.19 105 ILE A CA 1
ATOM 844 C C . ILE A 1 105 ? 16.919 2.152 -25.552 1.00 75.19 105 ILE A C 1
ATOM 846 O O . ILE A 1 105 ? 16.254 1.261 -25.028 1.00 75.19 105 ILE A O 1
ATOM 850 N N . LEU A 1 106 ? 16.800 3.433 -25.190 1.00 74.88 106 LEU A N 1
ATOM 851 C CA . LEU A 1 106 ? 15.831 3.871 -24.185 1.00 74.88 106 LEU A CA 1
ATOM 852 C C . LEU A 1 106 ? 14.406 3.534 -24.626 1.00 74.88 106 LEU A C 1
ATOM 854 O O . LEU A 1 106 ? 13.684 2.886 -23.867 1.00 74.88 106 LEU A O 1
ATOM 858 N N . ASP A 1 107 ? 14.033 3.864 -25.863 1.00 76.94 107 ASP A N 1
ATOM 859 C CA . ASP A 1 107 ? 12.718 3.510 -26.401 1.00 76.94 107 ASP A CA 1
ATOM 860 C C . ASP A 1 107 ? 12.498 1.991 -26.421 1.00 76.94 107 ASP A C 1
ATOM 862 O O . ASP A 1 107 ? 11.426 1.521 -26.038 1.00 76.94 107 ASP A O 1
ATOM 866 N N . LEU A 1 108 ? 13.510 1.196 -26.785 1.00 76.25 108 LEU A N 1
ATOM 867 C CA . LEU A 1 108 ? 13.439 -0.270 -26.757 1.00 76.25 108 LEU A CA 1
ATOM 868 C C . LEU A 1 108 ? 13.254 -0.825 -25.332 1.00 76.25 108 LEU A C 1
ATOM 870 O O . LEU A 1 108 ? 12.459 -1.744 -25.116 1.00 76.25 108 LEU A O 1
ATOM 874 N N . VAL A 1 109 ? 13.975 -0.279 -24.351 1.00 80.81 109 VAL A N 1
ATOM 875 C CA . VAL A 1 109 ? 13.886 -0.691 -22.945 1.00 80.81 109 VAL A CA 1
ATOM 876 C C . VAL A 1 109 ? 12.515 -0.339 -22.374 1.00 80.81 109 VAL A C 1
ATOM 878 O O . VAL A 1 109 ? 11.872 -1.210 -21.787 1.00 80.81 109 VAL A O 1
ATOM 881 N N . TYR A 1 110 ? 12.039 0.891 -22.581 1.00 75.75 110 TYR A N 1
ATOM 882 C CA . TYR A 1 110 ? 10.732 1.333 -22.097 1.00 75.75 110 TYR A CA 1
ATOM 883 C C . TYR A 1 110 ? 9.584 0.578 -22.779 1.00 75.75 110 TYR A C 1
ATOM 885 O O . TYR A 1 110 ? 8.821 -0.103 -22.099 1.00 75.75 110 TYR A O 1
ATOM 893 N N . SER A 1 111 ? 9.498 0.632 -24.111 1.00 76.38 111 SER A N 1
ATOM 894 C CA . SER A 1 111 ? 8.341 0.115 -24.864 1.00 76.38 111 SER A CA 1
ATOM 895 C C . SER A 1 111 ? 8.272 -1.407 -24.972 1.00 76.38 111 SER A C 1
ATOM 897 O O . SER A 1 111 ? 7.225 -1.968 -25.287 1.00 76.38 111 SER A O 1
ATOM 899 N N . LYS A 1 112 ? 9.397 -2.105 -24.787 1.00 79.19 112 LYS A N 1
ATOM 900 C CA . LYS A 1 112 ? 9.465 -3.544 -25.056 1.00 79.19 112 LYS A CA 1
ATOM 901 C C . LYS A 1 112 ? 9.790 -4.337 -23.812 1.00 79.19 112 LYS A C 1
ATOM 903 O O . LYS A 1 112 ? 9.105 -5.307 -23.520 1.00 79.19 112 LYS A O 1
ATOM 908 N N . ILE A 1 113 ? 10.813 -3.935 -23.068 1.00 83.31 113 ILE A N 1
ATOM 909 C CA . ILE A 1 113 ? 11.302 -4.733 -21.942 1.00 83.31 113 ILE A CA 1
ATOM 910 C C . ILE A 1 113 ? 10.486 -4.439 -20.688 1.00 83.31 113 ILE A C 1
ATOM 912 O O . ILE A 1 113 ? 9.983 -5.364 -20.048 1.00 83.31 113 ILE A O 1
ATOM 916 N N . LEU A 1 114 ? 10.325 -3.160 -20.346 1.00 88.00 114 LEU A N 1
ATOM 917 C CA . LEU A 1 114 ? 9.531 -2.759 -19.192 1.00 88.00 114 LEU A CA 1
ATOM 918 C C . LEU A 1 114 ? 8.045 -3.032 -19.423 1.00 88.00 114 LEU A C 1
ATOM 920 O O . LEU A 1 114 ? 7.404 -3.545 -18.512 1.00 88.00 114 LEU A O 1
ATOM 924 N N . ASP A 1 115 ? 7.518 -2.813 -20.627 1.00 87.75 115 ASP A N 1
ATOM 925 C CA . ASP A 1 115 ? 6.124 -3.155 -20.938 1.00 87.75 115 ASP A CA 1
ATOM 926 C C . ASP A 1 115 ? 5.863 -4.667 -20.896 1.00 87.75 115 ASP A C 1
ATOM 928 O O . ASP A 1 115 ? 4.862 -5.102 -20.326 1.00 87.75 115 ASP A O 1
ATOM 932 N N . GLN A 1 116 ? 6.771 -5.512 -21.398 1.00 87.69 116 GLN A N 1
ATOM 933 C CA . GLN A 1 116 ? 6.623 -6.967 -21.248 1.00 87.69 116 GLN A CA 1
ATOM 934 C C . GLN A 1 116 ? 6.723 -7.411 -19.786 1.00 87.69 116 GLN A C 1
ATOM 936 O O . GLN A 1 116 ? 6.000 -8.310 -19.349 1.00 87.69 116 GLN A O 1
ATOM 941 N N . ALA A 1 117 ? 7.618 -6.796 -19.014 1.00 89.25 117 ALA A N 1
ATOM 942 C CA . ALA A 1 117 ? 7.814 -7.151 -17.620 1.00 89.25 117 ALA A CA 1
ATOM 943 C C . ALA A 1 117 ? 6.670 -6.644 -16.726 1.00 89.25 117 ALA A C 1
ATOM 945 O O . ALA A 1 117 ? 6.144 -7.401 -15.913 1.00 89.25 117 ALA A O 1
ATOM 946 N N . TYR A 1 118 ? 6.257 -5.391 -16.851 1.00 92.75 118 TYR A N 1
ATOM 947 C CA . TYR A 1 118 ? 5.341 -4.740 -15.915 1.00 92.75 118 TYR A CA 1
ATOM 948 C C . TYR A 1 118 ? 3.948 -4.491 -16.490 1.00 92.75 118 TYR A C 1
ATOM 950 O O . TYR A 1 118 ? 3.017 -4.340 -15.704 1.00 92.75 118 TYR A O 1
ATOM 958 N N . GLY A 1 119 ? 3.755 -4.521 -17.809 1.00 91.81 119 GLY A N 1
ATOM 959 C CA . GLY A 1 119 ? 2.452 -4.309 -18.450 1.00 91.81 119 GLY A CA 1
ATOM 960 C C . GLY A 1 119 ? 1.335 -5.211 -17.905 1.00 91.81 119 GLY A C 1
ATOM 961 O O . GLY A 1 119 ? 0.282 -4.693 -17.532 1.00 91.81 119 GLY A O 1
ATOM 962 N N . PRO A 1 120 ? 1.550 -6.531 -17.727 1.00 93.56 120 PRO A N 1
ATOM 963 C CA . PRO A 1 120 ? 0.546 -7.401 -17.110 1.00 93.56 120 PRO A CA 1
ATOM 964 C C . PRO A 1 120 ? 0.201 -7.015 -15.662 1.00 93.56 120 PRO A C 1
ATOM 966 O O . PRO A 1 120 ? -0.950 -7.130 -15.242 1.00 93.56 120 PRO A O 1
ATOM 969 N N . LEU A 1 121 ? 1.187 -6.538 -14.892 1.00 93.31 121 LEU A N 1
ATOM 970 C CA . LEU A 1 121 ? 0.974 -6.079 -13.516 1.00 93.31 121 LEU A CA 1
ATOM 971 C C . LEU A 1 121 ? 0.203 -4.753 -13.486 1.00 93.31 121 LEU A C 1
ATOM 973 O O . LEU A 1 121 ? -0.687 -4.576 -12.657 1.00 93.31 121 LEU A O 1
ATOM 977 N N . GLN A 1 122 ? 0.503 -3.842 -14.416 1.00 93.06 122 GLN A N 1
ATOM 978 C CA . GLN A 1 122 ? -0.212 -2.576 -14.574 1.00 93.06 122 GLN A CA 1
ATOM 979 C C . GLN A 1 122 ? -1.672 -2.806 -14.976 1.00 93.06 122 GLN A C 1
ATOM 981 O O . GLN A 1 122 ? -2.562 -2.199 -14.385 1.00 93.06 122 GLN A O 1
ATOM 986 N N . ALA A 1 123 ? -1.933 -3.721 -15.914 1.00 94.62 123 ALA A N 1
ATOM 987 C CA . ALA A 1 123 ? -3.289 -4.081 -16.320 1.00 94.62 123 ALA A CA 1
ATOM 988 C C . ALA A 1 123 ? -4.110 -4.607 -15.132 1.00 94.62 123 ALA A C 1
ATOM 990 O O . ALA A 1 123 ? -5.189 -4.086 -14.852 1.00 94.62 123 ALA A O 1
ATOM 991 N N . ARG A 1 124 ? -3.558 -5.550 -14.355 1.00 94.56 124 ARG A N 1
ATOM 992 C CA . ARG A 1 124 ? -4.208 -6.071 -13.137 1.00 94.56 124 ARG A CA 1
ATOM 993 C C . ARG A 1 124 ? -4.447 -4.985 -12.086 1.00 94.56 124 ARG A C 1
ATOM 995 O O . ARG A 1 124 ? -5.495 -4.971 -11.445 1.00 94.56 124 ARG A O 1
ATOM 1002 N N . ALA A 1 125 ? -3.514 -4.048 -11.918 1.00 94.38 125 ALA A N 1
ATOM 1003 C CA . ALA A 1 125 ? -3.695 -2.919 -11.007 1.00 94.38 125 ALA A CA 1
ATOM 1004 C C . ALA A 1 125 ? -4.836 -1.986 -11.454 1.00 94.38 125 ALA A C 1
ATOM 1006 O O . ALA A 1 125 ? -5.649 -1.565 -10.628 1.00 94.38 125 ALA A O 1
ATOM 1007 N N . LEU A 1 126 ? -4.939 -1.696 -12.755 1.00 94.06 126 LEU A N 1
ATOM 1008 C CA . LEU A 1 126 ? -6.026 -0.894 -13.326 1.00 9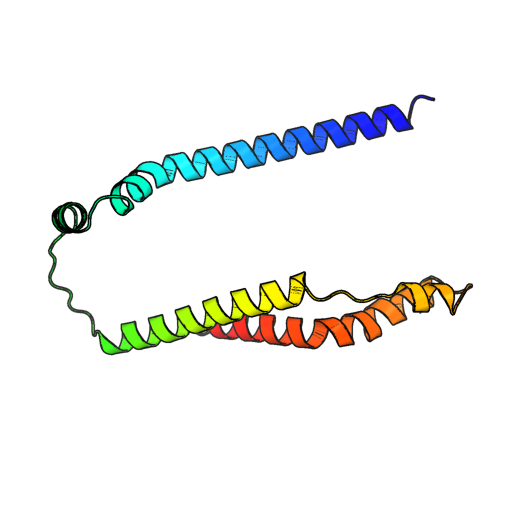4.06 126 LEU A CA 1
ATOM 1009 C C . LEU A 1 126 ? -7.380 -1.599 -13.209 1.00 94.06 126 LEU A C 1
ATOM 1011 O O . LEU A 1 126 ? -8.372 -0.971 -12.839 1.00 94.06 126 LEU A O 1
ATOM 1015 N N . GLU A 1 127 ? -7.425 -2.906 -13.458 1.00 93.31 127 GLU A N 1
ATOM 1016 C CA . GLU A 1 127 ? -8.624 -3.717 -13.248 1.00 93.31 127 GLU A CA 1
ATOM 1017 C C . GLU A 1 127 ? -9.054 -3.710 -11.778 1.00 93.31 127 GLU A C 1
ATOM 1019 O O . GLU A 1 127 ? -10.233 -3.519 -11.485 1.00 93.31 127 GLU A O 1
ATOM 1024 N N . ASN A 1 128 ? -8.114 -3.846 -10.839 1.00 93.06 128 ASN A N 1
ATOM 1025 C CA . ASN A 1 128 ? -8.392 -3.780 -9.404 1.00 93.06 128 ASN A CA 1
ATOM 1026 C C . ASN A 1 128 ? -8.936 -2.400 -8.977 1.00 93.06 128 ASN A C 1
ATOM 1028 O O . ASN A 1 128 ? -9.876 -2.322 -8.184 1.00 93.06 128 ASN A O 1
ATOM 1032 N N . LEU A 1 129 ? -8.412 -1.306 -9.543 1.00 92.44 129 LEU A N 1
ATOM 1033 C CA . LEU A 1 129 ? -8.963 0.041 -9.346 1.00 92.44 129 LEU A CA 1
ATOM 1034 C C . LEU A 1 129 ? -10.383 0.166 -9.912 1.00 92.44 129 LEU A C 1
ATOM 1036 O O . LEU A 1 129 ? -11.265 0.706 -9.245 1.00 92.44 129 LEU A O 1
ATOM 1040 N N . ALA A 1 130 ? -10.624 -0.371 -11.108 1.00 91.69 130 ALA A N 1
ATOM 1041 C CA . ALA A 1 130 ? -11.944 -0.365 -11.727 1.00 91.69 130 ALA A CA 1
ATOM 1042 C C . ALA A 1 130 ? -12.963 -1.202 -10.935 1.00 91.69 130 ALA A C 1
ATOM 1044 O O . ALA A 1 130 ? -14.126 -0.811 -10.848 1.00 91.69 130 ALA A O 1
ATOM 1045 N N . LYS A 1 131 ? -12.543 -2.323 -10.327 1.00 87.94 131 LYS A N 1
ATOM 1046 C CA . LYS A 1 131 ? -13.378 -3.113 -9.406 1.00 87.94 131 LYS A CA 1
ATOM 1047 C C . LYS A 1 131 ? -13.790 -2.282 -8.190 1.00 87.94 131 LYS A C 1
ATOM 1049 O O . LYS A 1 131 ? -14.965 -2.287 -7.848 1.00 87.94 131 LYS A O 1
ATOM 1054 N N . GLN A 1 132 ? -12.864 -1.531 -7.589 1.00 85.75 132 GLN A N 1
ATOM 1055 C CA . GLN A 1 132 ? -13.185 -0.661 -6.452 1.00 85.75 132 GLN A CA 1
ATOM 1056 C C . GLN A 1 132 ? -14.128 0.489 -6.845 1.00 85.75 132 GLN A C 1
ATOM 1058 O O . GLN A 1 132 ? -15.013 0.827 -6.076 1.00 85.75 132 GLN A O 1
ATOM 1063 N N . ALA A 1 133 ? -13.964 1.086 -8.029 1.00 82.94 133 ALA A N 1
ATOM 1064 C CA . ALA A 1 133 ? -14.798 2.208 -8.475 1.00 82.94 133 ALA A CA 1
ATOM 1065 C C . ALA A 1 133 ? -16.246 1.819 -8.836 1.00 82.94 133 ALA A C 1
ATOM 1067 O O . ALA A 1 133 ? -17.092 2.695 -8.996 1.00 82.94 133 ALA A O 1
ATOM 1068 N N . LYS A 1 134 ? -16.516 0.521 -9.023 1.00 75.44 134 LYS A N 1
ATOM 1069 C CA . LYS A 1 134 ? -17.856 -0.025 -9.293 1.00 75.44 134 LYS A CA 1
ATOM 1070 C C . LYS A 1 134 ? -18.626 -0.399 -8.019 1.00 75.44 134 LYS A C 1
ATOM 1072 O O . LYS A 1 134 ? -19.790 -0.777 -8.138 1.00 75.44 134 LYS A O 1
ATOM 1077 N N . GLN A 1 135 ? -17.979 -0.341 -6.854 1.00 57.38 135 GLN A N 1
ATOM 1078 C CA . GLN A 1 135 ? -18.609 -0.476 -5.536 1.00 57.38 135 GLN A CA 1
ATOM 1079 C C . GLN A 1 135 ? -19.058 0.889 -5.023 1.00 57.38 135 GLN A C 1
ATOM 1081 O O . GLN A 1 135 ? -20.115 0.923 -4.361 1.00 57.38 135 GLN A O 1
#

Organism: Artemia franciscana (NCBI:txid6661)

pLDDT: mean 85.92, std 10.48, range [54.06, 97.56]

Secondary structure (DSSP, 8-state):
--HHHHHHHHHHHHHHHHHHHHHHHHHHHHHHHHHHHHHHTS-HHHHHTTS------S-HHHHHHHHHHHHHHHHHHHHHHHHHHH-----HHHHHH-TT-HHHHHHHIIIIIIHHHHHHHHHHHHHHHHHHHT-

InterPro domains:
  IPR025304 ALIX V-shaped domain [PF13949] (12-133)